Protein AF-R0LRM4-F1 (afdb_monomer)

Radius of gyration: 19.08 Å; Cα contacts (8 Å, |Δi|>4): 71; chains: 1; bounding box: 38×35×57 Å

pLDDT: mean 80.6, std 11.91, range [38.97, 92.75]

Mean predicted aligned error: 9.07 Å

Organism: Anas platyrhynchos (NCBI:txid8839)

Secondary structure (DSSP, 8-state):
-HHHHHHHHHHHHHHHTT---EEE---TT--S---EEEGGGSHHHHHHHHHHHHHHHHT-EEEEEETTEEEEEPPP---

Solvent-accessible surface area (backbone atoms only — not comparable to full-atom values): 5027 Å² total; per-residue (Å²): 112,71,70,58,55,54,52,53,53,52,52,51,49,60,62,62,53,72,57,88,50,66,44,72,64,58,53,96,82,58,97,58,89,53,59,78,41,49,44,76,77,37,70,66,50,53,52,57,51,57,68,52,44,59,64,66,53,68,57,45,40,81,43,70,91,49,94,94,42,78,42,81,41,66,74,78,80,88,124

Sequence (79 aa):
VCKYVALELKSAFEETGKTKEVIDTKYGFLDGKGSAVKYTQSDIRLIEVTENICKRLLDYNLHKERSGSNRFAKPAICT

InterPro domains:
  IPR021852 Domain of unknown function DUF3456 [PF11938] (1-71)

Nearest PDB structures (foldseek):
  2oar-assembly1_A  TM=4.271E-01  e=1.248E+00  Mycobacterium tuberculosis H37Ra
  2l6r-assembly1_A  TM=3.109E-01  e=1.166E+00  Lambdavirus lambda
  2nyx-assembly2_D  TM=3.387E-01  e=6.368E+00  Mycobacterium tuberculosis H37Rv

Structure (mmCIF, N/CA/C/O backbone):
data_AF-R0LRM4-F1
#
_entry.id   AF-R0LRM4-F1
#
loop_
_atom_site.group_PDB
_atom_site.id
_atom_site.type_symbol
_atom_site.label_atom_id
_atom_site.label_alt_id
_atom_site.label_comp_id
_atom_site.label_asym_id
_atom_site.label_entity_id
_atom_site.label_seq_id
_atom_site.pdbx_PDB_ins_code
_atom_site.Cartn_x
_atom_site.Cartn_y
_atom_site.Cartn_z
_atom_site.occupancy
_atom_site.B_iso_or_equiv
_atom_site.auth_seq_id
_atom_site.auth_comp_id
_atom_site.auth_asym_id
_atom_site.auth_atom_id
_atom_site.pdbx_PDB_model_num
ATOM 1 N N . VAL A 1 1 ? 10.263 3.287 -12.801 1.00 77.44 1 VAL A N 1
ATOM 2 C CA . VAL A 1 1 ? 10.315 3.087 -11.332 1.00 77.44 1 VAL A CA 1
ATOM 3 C C . VAL A 1 1 ? 8.995 3.466 -10.666 1.00 77.44 1 VAL A C 1
ATOM 5 O O . VAL A 1 1 ? 8.376 2.581 -10.096 1.00 77.44 1 VAL A O 1
ATOM 8 N N . CYS A 1 2 ? 8.490 4.700 -10.825 1.00 85.56 2 CYS A N 1
ATOM 9 C CA . CYS A 1 2 ? 7.212 5.144 -10.230 1.00 85.56 2 CYS A CA 1
ATOM 10 C C . CYS A 1 2 ? 6.008 4.227 -10.526 1.00 85.56 2 CYS A C 1
ATOM 12 O O . CYS A 1 2 ? 5.222 3.946 -9.629 1.00 85.56 2 CYS A O 1
ATOM 14 N N . LYS A 1 3 ? 5.907 3.689 -11.753 1.00 89.12 3 LYS A N 1
ATOM 15 C CA . LYS A 1 3 ? 4.869 2.717 -12.140 1.00 89.12 3 LYS A CA 1
ATOM 16 C C . LYS A 1 3 ? 4.813 1.499 -11.207 1.00 89.12 3 LYS A C 1
ATOM 18 O O . LYS A 1 3 ? 3.728 1.089 -10.823 1.00 89.12 3 LYS A O 1
ATOM 23 N N . TYR A 1 4 ? 5.964 0.923 -10.862 1.00 88.19 4 TYR A N 1
ATOM 24 C CA . TYR A 1 4 ? 6.027 -0.292 -10.041 1.00 88.19 4 TYR A CA 1
ATOM 25 C C . TYR A 1 4 ? 5.709 0.007 -8.582 1.00 88.19 4 TYR A C 1
ATOM 27 O O . TYR A 1 4 ? 4.934 -0.718 -7.975 1.00 88.19 4 TYR A O 1
ATOM 35 N N . VAL A 1 5 ? 6.204 1.134 -8.065 1.00 89.94 5 VAL A N 1
ATOM 36 C CA . VAL A 1 5 ? 5.849 1.619 -6.725 1.00 89.94 5 VAL A CA 1
ATOM 37 C C . VAL A 1 5 ? 4.332 1.788 -6.596 1.00 89.94 5 VAL A C 1
ATOM 39 O O . VAL A 1 5 ? 3.743 1.274 -5.653 1.00 89.94 5 VAL A O 1
ATOM 42 N N . ALA A 1 6 ? 3.680 2.426 -7.575 1.00 92.00 6 ALA A N 1
ATOM 43 C CA . ALA A 1 6 ? 2.228 2.609 -7.572 1.00 92.00 6 ALA A CA 1
ATOM 44 C C . ALA A 1 6 ? 1.448 1.283 -7.656 1.00 92.00 6 ALA A C 1
ATOM 46 O O . ALA A 1 6 ? 0.429 1.129 -6.984 1.00 92.00 6 ALA A O 1
ATOM 47 N N . LEU A 1 7 ? 1.922 0.323 -8.459 1.00 91.81 7 LEU A N 1
ATOM 48 C CA . LEU A 1 7 ? 1.305 -1.004 -8.572 1.00 91.81 7 LEU A CA 1
ATOM 49 C C . LEU A 1 7 ? 1.384 -1.787 -7.258 1.00 91.81 7 LEU A C 1
ATOM 51 O O . LEU A 1 7 ? 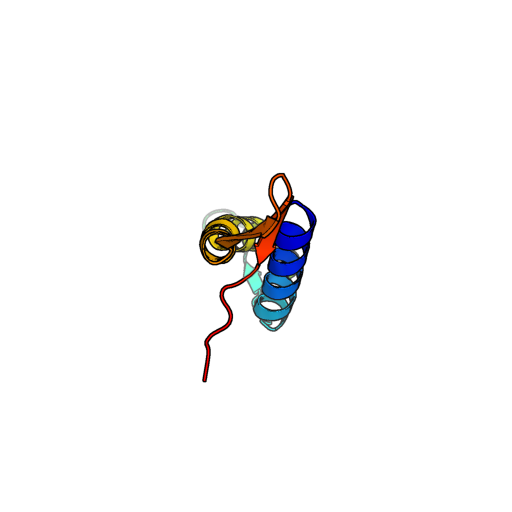0.372 -2.319 -6.808 1.00 91.81 7 LEU A O 1
ATOM 55 N N . GLU A 1 8 ? 2.557 -1.823 -6.626 1.00 91.94 8 GLU A N 1
ATOM 56 C CA . GLU A 1 8 ? 2.727 -2.510 -5.344 1.00 91.94 8 GLU A CA 1
ATOM 57 C C . GLU A 1 8 ? 1.902 -1.837 -4.240 1.00 91.94 8 GLU A C 1
ATOM 59 O O . GLU A 1 8 ? 1.273 -2.532 -3.44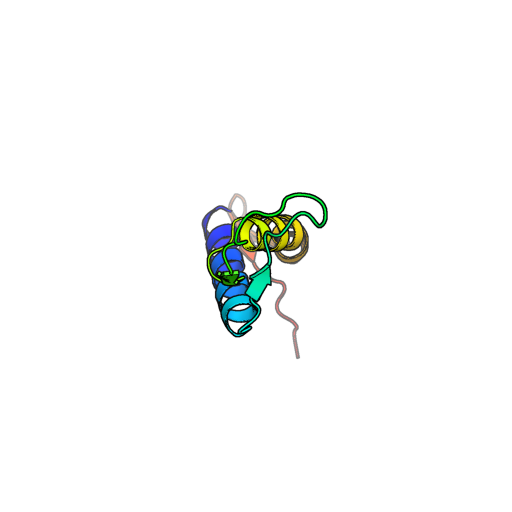4 1.00 91.94 8 GLU A O 1
ATOM 64 N N . LEU A 1 9 ? 1.857 -0.496 -4.201 1.00 92.69 9 LEU A N 1
ATOM 65 C CA . LEU A 1 9 ? 1.077 0.251 -3.204 1.00 92.69 9 LEU A CA 1
ATOM 66 C C . LEU A 1 9 ? -0.409 -0.069 -3.328 1.00 92.69 9 LEU A C 1
ATOM 68 O O . LEU A 1 9 ? -1.081 -0.308 -2.326 1.00 92.69 9 LEU A O 1
ATOM 72 N N . LYS A 1 10 ? -0.916 -0.124 -4.563 1.00 92.38 10 LYS A N 1
ATOM 73 C CA . LYS A 1 10 ? -2.299 -0.511 -4.831 1.00 92.38 10 LYS A CA 1
ATOM 74 C C . LYS A 1 10 ? -2.585 -1.938 -4.344 1.00 92.38 10 LYS A C 1
ATOM 76 O O . LYS A 1 10 ? -3.557 -2.126 -3.619 1.00 92.38 10 LYS A O 1
ATOM 81 N N . SER A 1 11 ? -1.726 -2.907 -4.675 1.00 92.69 11 SER A N 1
ATOM 82 C CA . SER A 1 11 ? -1.874 -4.302 -4.217 1.00 92.69 11 SER A CA 1
AT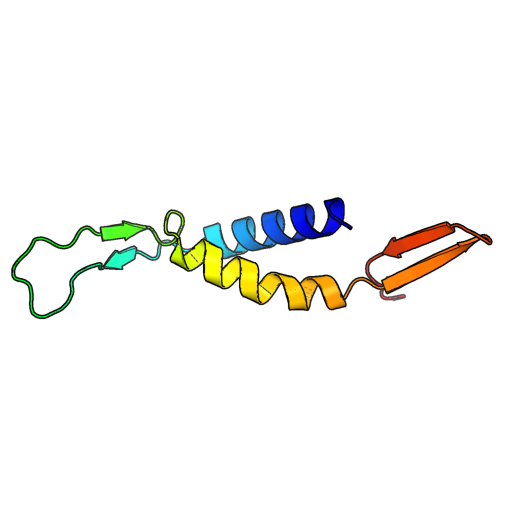OM 83 C C . SER A 1 11 ? -1.883 -4.399 -2.691 1.00 92.69 11 SER A C 1
ATOM 85 O O . SER A 1 11 ? -2.762 -5.029 -2.108 1.00 92.69 11 SER A O 1
ATOM 87 N N . ALA A 1 12 ? -0.950 -3.718 -2.023 1.00 91.75 12 ALA A N 1
ATOM 88 C CA . ALA A 1 12 ? -0.846 -3.743 -0.568 1.00 91.75 12 ALA A CA 1
ATOM 89 C C . ALA A 1 12 ? -2.080 -3.129 0.120 1.00 91.75 12 ALA A C 1
ATOM 91 O O . ALA A 1 12 ? -2.547 -3.656 1.132 1.00 91.75 12 ALA A O 1
ATOM 92 N N . PHE A 1 13 ? -2.661 -2.058 -0.434 1.00 91.81 13 PHE A N 1
ATOM 93 C CA . PHE A 1 13 ? -3.917 -1.498 0.077 1.00 91.81 13 PHE A CA 1
ATOM 94 C C . PHE A 1 13 ? -5.141 -2.385 -0.180 1.00 91.81 13 PHE A C 1
ATOM 96 O O . PHE A 1 13 ? -6.057 -2.393 0.640 1.00 91.81 13 PHE A O 1
ATOM 103 N N . GLU A 1 14 ? -5.176 -3.140 -1.278 1.00 91.44 14 GLU A N 1
ATOM 104 C CA . GLU A 1 14 ? -6.242 -4.118 -1.544 1.00 91.44 14 GLU A CA 1
ATOM 105 C C . GLU A 1 14 ? -6.162 -5.331 -0.601 1.00 91.44 14 GLU A C 1
ATOM 107 O O . GLU A 1 14 ? -7.189 -5.844 -0.156 1.00 91.44 14 GLU A O 1
ATOM 112 N N . GLU A 1 15 ? -4.951 -5.774 -0.257 1.00 90.06 15 GLU A N 1
ATOM 113 C CA . GLU A 1 15 ? -4.707 -6.844 0.717 1.00 90.06 15 GLU A CA 1
ATOM 114 C C . GLU A 1 15 ? -5.115 -6.415 2.136 1.00 90.06 15 GLU A C 1
ATOM 116 O O . GLU A 1 15 ? -5.941 -7.073 2.773 1.00 90.06 15 GLU A O 1
ATOM 121 N N . THR A 1 16 ? -4.588 -5.280 2.605 1.00 88.38 16 THR A N 1
ATOM 122 C CA . THR A 1 16 ? -4.850 -4.733 3.952 1.00 88.38 16 THR A CA 1
ATOM 123 C C . THR A 1 16 ? -6.250 -4.135 4.102 1.00 88.38 16 THR A C 1
ATOM 125 O O . THR A 1 16 ? -6.748 -3.988 5.213 1.00 88.38 16 THR A O 1
ATOM 128 N N . GLY A 1 17 ? -6.933 -3.817 3.000 1.00 85.88 17 GLY A N 1
ATOM 129 C CA . GLY A 1 17 ? -8.293 -3.273 3.004 1.00 85.88 17 GLY A CA 1
ATOM 130 C C . GLY A 1 17 ? -9.389 -4.280 3.367 1.00 85.88 17 GLY A C 1
ATOM 131 O O . GLY A 1 17 ? -10.538 -3.883 3.547 1.00 85.88 17 GLY A O 1
ATOM 132 N N . LYS A 1 18 ? -9.061 -5.574 3.474 1.00 87.12 18 LYS A N 1
ATOM 133 C CA . LYS A 1 18 ? -10.018 -6.638 3.827 1.00 87.12 18 LYS A CA 1
ATOM 134 C C . LYS A 1 18 ? -10.289 -6.726 5.331 1.00 87.12 18 LYS A C 1
ATOM 136 O O . LYS A 1 18 ? -11.261 -7.370 5.730 1.00 87.12 18 LYS A O 1
ATOM 141 N N . THR A 1 19 ? -9.453 -6.106 6.162 1.00 83.06 19 THR A N 1
ATOM 142 C CA . THR A 1 19 ? -9.615 -6.130 7.617 1.00 83.06 19 THR A CA 1
ATOM 143 C C . THR A 1 19 ? -10.720 -5.164 8.050 1.00 83.06 19 THR A C 1
ATOM 145 O O . THR A 1 19 ? -10.887 -4.072 7.508 1.00 83.06 19 THR A O 1
ATOM 148 N N . LYS A 1 20 ? -11.522 -5.580 9.036 1.00 82.00 20 LYS A N 1
ATOM 149 C CA . LYS A 1 20 ? -12.573 -4.750 9.658 1.00 82.00 20 LYS A CA 1
ATOM 150 C C . LYS A 1 20 ? -12.115 -4.167 10.995 1.00 82.00 20 LYS A C 1
ATOM 152 O O . LYS A 1 20 ? -12.937 -3.884 11.862 1.00 82.00 20 LYS A O 1
ATOM 157 N N . GLU A 1 21 ? -10.805 -4.046 11.167 1.00 84.38 21 GLU A N 1
ATOM 158 C CA . GLU A 1 21 ? -10.198 -3.600 12.411 1.00 84.38 21 GLU A CA 1
ATOM 159 C C . GLU A 1 21 ? -10.544 -2.139 12.693 1.00 84.38 21 GLU A C 1
ATOM 161 O O . GLU A 1 21 ? -10.635 -1.293 11.794 1.00 84.38 21 GLU A O 1
ATOM 166 N N . VAL A 1 22 ? -10.770 -1.859 13.969 1.00 85.69 22 VAL A N 1
ATOM 167 C CA . VAL A 1 22 ? -11.121 -0.540 14.477 1.00 85.69 22 VAL A CA 1
ATOM 168 C C . VAL A 1 22 ? -10.101 -0.189 15.541 1.00 85.69 22 VAL A C 1
ATOM 170 O O . VAL A 1 22 ? -9.881 -0.953 16.477 1.00 85.69 22 VAL A O 1
ATOM 173 N N . ILE A 1 23 ? -9.475 0.964 15.366 1.00 84.19 23 ILE A N 1
ATOM 174 C CA . ILE A 1 23 ? -8.492 1.522 16.275 1.00 84.19 23 ILE A CA 1
ATOM 175 C C . ILE A 1 23 ? -9.252 2.406 17.258 1.00 84.19 23 ILE A C 1
ATOM 177 O O . ILE A 1 23 ? -9.943 3.348 16.853 1.00 84.19 23 ILE A O 1
ATOM 181 N N . ASP A 1 24 ? -9.139 2.086 18.543 1.00 78.31 24 ASP A N 1
ATOM 182 C CA . ASP A 1 24 ? -9.601 2.976 19.599 1.00 78.31 24 ASP A CA 1
ATOM 183 C C . ASP A 1 24 ? -8.519 4.025 19.863 1.00 78.31 24 ASP A C 1
ATOM 185 O O . ASP A 1 24 ? -7.359 3.703 20.118 1.00 78.31 24 ASP A O 1
ATOM 189 N N . THR A 1 25 ? -8.897 5.294 19.766 1.00 75.56 25 THR A N 1
ATOM 190 C CA . THR A 1 25 ? -8.002 6.429 20.014 1.00 75.56 25 THR A CA 1
ATOM 191 C C . THR A 1 25 ? -7.951 6.815 21.492 1.00 75.56 25 THR A C 1
ATOM 193 O O . THR A 1 25 ? -7.289 7.791 21.854 1.00 75.56 25 THR A O 1
ATOM 196 N N . LYS A 1 26 ? -8.636 6.070 22.373 1.00 73.12 26 LYS A N 1
ATOM 197 C CA . LYS A 1 26 ? -8.645 6.344 23.808 1.00 73.12 26 LYS A CA 1
ATOM 198 C C . LYS A 1 26 ? -7.250 6.180 24.415 1.00 73.12 26 LYS A C 1
ATOM 200 O O . LYS A 1 26 ? -6.750 5.078 24.623 1.00 73.12 26 LYS A O 1
ATOM 205 N N . TYR A 1 27 ? -6.663 7.303 24.810 1.00 64.50 27 TYR A N 1
ATOM 206 C CA . TYR A 1 27 ? -5.532 7.323 25.727 1.00 64.50 27 TYR A CA 1
ATOM 207 C C . TYR A 1 27 ? -6.074 7.112 27.147 1.00 64.50 27 TYR A C 1
ATOM 209 O O . TYR A 1 27 ? -6.869 7.923 27.619 1.00 64.50 27 TYR A O 1
ATOM 217 N N . GLY A 1 28 ? -5.694 6.015 27.814 1.00 65.19 28 GLY A N 1
ATOM 218 C CA . GLY A 1 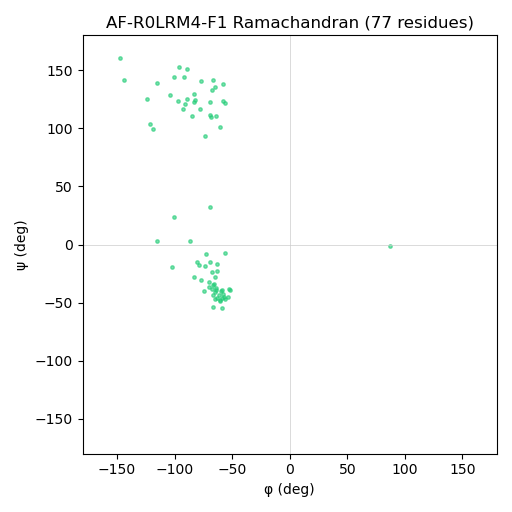28 ? -6.380 5.453 28.996 1.00 65.19 28 GLY A CA 1
ATOM 219 C C . GLY A 1 28 ? -6.587 6.363 30.219 1.00 65.19 28 GLY A C 1
ATOM 220 O O . GLY A 1 28 ? -7.290 5.961 31.140 1.00 65.19 28 GLY A O 1
ATOM 221 N N . PHE A 1 29 ? -6.018 7.569 30.225 1.00 65.88 29 PHE A N 1
ATOM 222 C CA . PHE A 1 29 ? -6.129 8.562 31.297 1.00 65.88 29 PHE A CA 1
ATOM 223 C C . PHE A 1 29 ? -7.117 9.709 31.001 1.00 65.88 29 PHE A C 1
ATOM 225 O O . PHE A 1 29 ? -7.553 10.389 31.924 1.00 65.88 29 PHE A O 1
ATOM 232 N N . LEU A 1 30 ? -7.477 9.958 29.737 1.00 67.38 30 LEU A N 1
ATOM 233 C CA . LEU A 1 30 ? -8.381 11.056 29.385 1.00 67.38 30 LEU A CA 1
ATOM 234 C C . LEU A 1 30 ? -9.827 10.542 29.333 1.00 67.38 30 LEU A C 1
ATOM 236 O O . LEU A 1 30 ? -10.170 9.727 28.477 1.00 67.38 30 LEU A O 1
ATOM 240 N N . ASP A 1 31 ? -10.685 11.061 30.215 1.00 60.50 31 ASP A N 1
ATOM 241 C CA . ASP A 1 31 ? -12.136 10.794 30.300 1.00 60.50 31 ASP A CA 1
ATOM 242 C C . ASP A 1 31 ? -12.948 11.385 29.119 1.00 60.50 31 ASP A C 1
ATOM 244 O O . ASP A 1 31 ? -14.099 11.802 29.252 1.00 60.50 31 ASP A O 1
ATOM 248 N N . GLY A 1 32 ? -12.350 11.453 27.928 1.00 61.19 32 GLY A N 1
ATOM 249 C CA . GLY A 1 32 ? -13.014 11.844 26.688 1.00 61.19 32 GLY A CA 1
ATOM 250 C C . GLY A 1 32 ? -13.562 10.626 25.944 1.00 61.19 32 GLY A C 1
ATOM 251 O O . GLY A 1 32 ? -12.944 9.562 25.931 1.00 61.19 32 GLY A O 1
ATOM 252 N N . LYS A 1 33 ? -14.720 10.773 25.287 1.00 62.41 33 LYS A N 1
ATOM 253 C CA . LYS A 1 33 ? -15.247 9.763 24.353 1.00 62.41 33 LYS A CA 1
ATOM 254 C C . LYS A 1 33 ? -14.247 9.579 23.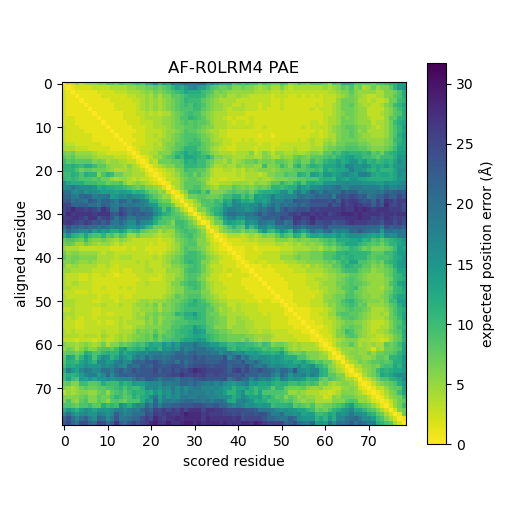202 1.00 62.41 33 LYS A C 1
ATOM 256 O O . LYS A 1 33 ? -14.207 10.411 22.299 1.00 62.41 33 LYS A O 1
ATOM 261 N N . GLY A 1 34 ? -13.443 8.517 23.252 1.00 65.06 34 GLY A N 1
ATOM 262 C CA . GLY A 1 34 ? -12.573 8.114 22.147 1.00 65.06 34 GLY A CA 1
ATOM 263 C C . GLY A 1 34 ? -13.398 7.868 20.886 1.00 65.06 34 GLY A C 1
ATOM 264 O O . GLY A 1 34 ? -14.502 7.317 20.953 1.00 65.06 34 GLY A O 1
ATOM 265 N N . SER A 1 35 ? -12.900 8.321 19.738 1.00 73.38 35 SER A N 1
ATOM 266 C CA . SER A 1 35 ? -13.523 8.027 18.453 1.00 73.38 35 SER A CA 1
ATOM 267 C C . SER A 1 35 ? -12.943 6.726 17.908 1.00 73.38 35 SER A C 1
ATOM 269 O O . SER A 1 35 ? -11.730 6.560 17.773 1.00 73.38 35 SER A O 1
ATOM 271 N N . ALA A 1 36 ? -13.837 5.793 17.598 1.00 79.44 36 ALA A N 1
ATOM 272 C CA . ALA A 1 36 ? -13.504 4.569 16.891 1.00 79.44 36 ALA A CA 1
ATOM 273 C C . ALA A 1 36 ? -13.128 4.911 15.439 1.00 79.44 36 ALA A C 1
ATOM 275 O O . ALA A 1 36 ? -13.991 5.316 14.654 1.00 79.44 36 ALA A O 1
ATOM 276 N N . VAL A 1 37 ? -11.854 4.749 15.072 1.00 85.81 37 VAL A N 1
ATOM 277 C CA . VAL A 1 37 ? -11.360 4.996 13.708 1.00 85.81 37 VAL A CA 1
ATOM 278 C C . VAL A 1 37 ? -1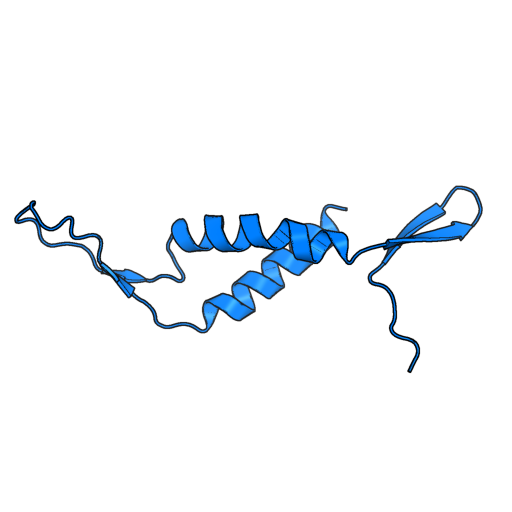1.147 3.663 13.006 1.00 85.81 37 VAL A C 1
ATOM 280 O O . VAL A 1 37 ? -10.486 2.769 13.523 1.00 85.81 37 VAL A O 1
ATOM 283 N N . LYS A 1 38 ? -11.694 3.501 11.802 1.00 88.25 38 LYS A N 1
ATOM 284 C CA . LYS A 1 38 ? -11.463 2.287 11.007 1.00 88.25 38 LYS A CA 1
ATOM 285 C C . LYS A 1 38 ? -10.002 2.227 10.566 1.00 88.25 38 LYS A C 1
ATOM 287 O O . LYS A 1 38 ? -9.511 3.192 9.985 1.00 88.25 38 LYS A O 1
ATOM 292 N N . TYR A 1 39 ? -9.354 1.076 10.736 1.00 88.69 39 TYR A N 1
ATOM 293 C CA . TYR A 1 39 ? -7.982 0.839 10.269 1.00 88.69 39 TYR A CA 1
ATOM 294 C C . TYR A 1 39 ? -7.816 1.171 8.778 1.00 88.69 39 TYR A C 1
ATOM 296 O O . TYR A 1 39 ? -6.854 1.800 8.358 1.00 88.69 39 TYR A O 1
ATOM 304 N N . THR A 1 40 ? -8.820 0.852 7.959 1.00 88.12 40 THR A N 1
ATOM 305 C CA . THR A 1 40 ? -8.796 1.128 6.515 1.00 88.12 40 THR A CA 1
ATOM 306 C C . THR A 1 40 ? -8.741 2.615 6.147 1.00 88.12 40 THR A C 1
ATOM 308 O O . THR A 1 40 ? -8.474 2.939 4.993 1.00 88.12 40 THR A O 1
ATOM 311 N N . GLN A 1 41 ? -9.055 3.512 7.083 1.00 86.56 41 GLN A N 1
ATOM 312 C CA . GLN A 1 41 ? -9.076 4.964 6.887 1.00 86.56 41 GLN A CA 1
ATOM 313 C C . GLN A 1 41 ? -8.019 5.686 7.735 1.00 86.56 41 GLN A C 1
ATOM 315 O O . GLN A 1 41 ? -7.987 6.912 7.722 1.00 86.56 41 GLN A O 1
ATOM 320 N N . SER A 1 42 ? -7.186 4.958 8.485 1.00 87.62 42 SER A N 1
ATOM 321 C CA . SER A 1 42 ? -6.198 5.552 9.382 1.00 87.62 42 SER A CA 1
ATOM 322 C C . SER A 1 42 ? -4.857 5.806 8.686 1.00 87.62 42 SER A C 1
ATOM 324 O O . SER A 1 42 ? -4.442 5.060 7.794 1.00 87.62 42 SER A O 1
ATOM 326 N N . ASP A 1 43 ? -4.137 6.826 9.158 1.00 89.38 43 ASP A N 1
ATOM 327 C CA . ASP A 1 43 ? -2.764 7.114 8.718 1.00 89.38 43 ASP A CA 1
ATOM 328 C C . ASP A 1 43 ? -1.772 6.031 9.167 1.00 89.38 43 ASP A C 1
ATOM 330 O O . ASP A 1 43 ? -0.752 5.808 8.519 1.00 89.38 43 ASP A O 1
ATOM 334 N N . ILE A 1 44 ? -2.100 5.293 10.232 1.00 90.31 44 ILE A N 1
ATOM 335 C CA . ILE A 1 44 ? -1.312 4.145 10.701 1.00 90.31 44 ILE A CA 1
ATOM 336 C C . ILE A 1 44 ? -1.167 3.111 9.579 1.00 90.31 44 ILE A C 1
ATOM 338 O O . ILE A 1 44 ? -0.055 2.675 9.284 1.00 90.31 44 ILE A O 1
ATOM 342 N N . ARG A 1 45 ? -2.262 2.797 8.872 1.00 91.62 45 ARG A N 1
ATOM 343 C CA . ARG A 1 45 ? -2.218 1.882 7.725 1.00 91.62 45 ARG A CA 1
ATOM 344 C C . ARG A 1 45 ? -1.293 2.396 6.625 1.00 91.62 45 ARG A C 1
ATOM 346 O O . ARG A 1 45 ? -0.597 1.610 5.989 1.00 91.62 45 ARG A O 1
ATOM 353 N N . LEU A 1 46 ? -1.305 3.704 6.362 1.00 92.19 46 LEU A N 1
ATOM 354 C CA . LEU A 1 46 ? -0.438 4.300 5.347 1.00 92.19 46 LEU A CA 1
ATOM 355 C C . LEU A 1 46 ? 1.036 4.073 5.702 1.00 92.19 46 LEU A C 1
ATOM 357 O O . LEU A 1 46 ? 1.785 3.603 4.848 1.00 92.19 46 LEU A O 1
ATOM 361 N N . ILE A 1 47 ? 1.427 4.333 6.951 1.00 92.75 47 ILE A N 1
ATOM 362 C CA . ILE A 1 47 ? 2.800 4.132 7.435 1.00 92.75 47 ILE A CA 1
ATOM 363 C C . ILE A 1 47 ? 3.214 2.666 7.255 1.00 92.75 47 ILE A C 1
ATOM 365 O O . ILE A 1 47 ? 4.170 2.389 6.532 1.00 92.75 47 ILE A O 1
ATOM 369 N N . GLU A 1 48 ? 2.438 1.723 7.791 1.00 90.31 48 GLU A N 1
ATOM 370 C CA . GLU A 1 48 ? 2.742 0.285 7.724 1.00 90.31 48 GLU A CA 1
ATOM 371 C C . GLU A 1 48 ? 2.882 -0.236 6.287 1.00 90.31 48 GLU A C 1
ATOM 373 O O . GLU A 1 48 ? 3.789 -1.014 5.968 1.00 90.31 48 GLU A O 1
ATOM 378 N N . VAL A 1 49 ? 1.984 0.189 5.394 1.00 92.50 49 VAL A N 1
ATOM 379 C CA . VAL A 1 49 ? 2.029 -0.197 3.979 1.00 92.50 49 VAL A CA 1
ATOM 380 C C . VAL A 1 49 ? 3.263 0.396 3.300 1.00 92.50 49 VAL A C 1
ATOM 382 O O . VAL A 1 49 ? 3.945 -0.307 2.549 1.00 92.50 49 VAL A O 1
ATOM 385 N N . THR A 1 50 ? 3.581 1.667 3.564 1.00 91.81 50 THR A N 1
ATOM 386 C CA . THR A 1 50 ? 4.740 2.335 2.952 1.00 91.81 50 THR A CA 1
ATOM 387 C C . THR A 1 50 ? 6.074 1.771 3.430 1.00 91.81 50 THR A C 1
ATOM 389 O O . THR A 1 50 ? 6.965 1.581 2.610 1.00 91.81 50 THR A O 1
ATOM 392 N N . GLU A 1 51 ? 6.219 1.407 4.702 1.00 90.19 51 GLU A N 1
ATOM 393 C CA . GLU A 1 51 ? 7.457 0.799 5.210 1.00 90.19 51 GLU A CA 1
ATOM 394 C C . GLU A 1 51 ? 7.702 -0.594 4.616 1.00 90.19 51 GLU A C 1
ATOM 396 O O . GLU A 1 51 ? 8.836 -0.974 4.310 1.00 90.19 51 GLU A O 1
ATOM 401 N N . ASN A 1 52 ? 6.631 -1.350 4.375 1.00 89.06 52 ASN A N 1
ATOM 402 C CA . ASN A 1 52 ? 6.730 -2.678 3.777 1.00 89.06 52 ASN A CA 1
ATOM 403 C C . ASN A 1 52 ? 6.925 -2.652 2.253 1.00 89.06 52 ASN A C 1
ATOM 405 O O . ASN A 1 52 ? 7.381 -3.650 1.683 1.00 89.06 52 ASN A O 1
ATOM 409 N N . ILE A 1 53 ? 6.643 -1.530 1.581 1.00 91.19 53 ILE A N 1
ATOM 410 C CA . ILE A 1 53 ? 6.732 -1.444 0.118 1.00 91.19 53 ILE A CA 1
ATOM 411 C C . ILE A 1 53 ? 8.160 -1.586 -0.398 1.00 91.19 53 ILE A C 1
ATOM 413 O O . ILE A 1 53 ? 8.383 -2.182 -1.453 1.00 91.19 53 ILE A O 1
ATOM 417 N N . CYS A 1 54 ? 9.136 -1.087 0.364 1.00 88.50 54 CYS A N 1
ATOM 418 C CA . CYS A 1 54 ? 10.546 -1.135 -0.004 1.00 88.50 54 CYS A CA 1
ATOM 419 C C . CYS A 1 54 ? 11.015 -2.578 -0.210 1.00 88.50 54 CYS A C 1
ATOM 421 O O . CYS A 1 54 ? 11.722 -2.853 -1.174 1.00 88.50 54 C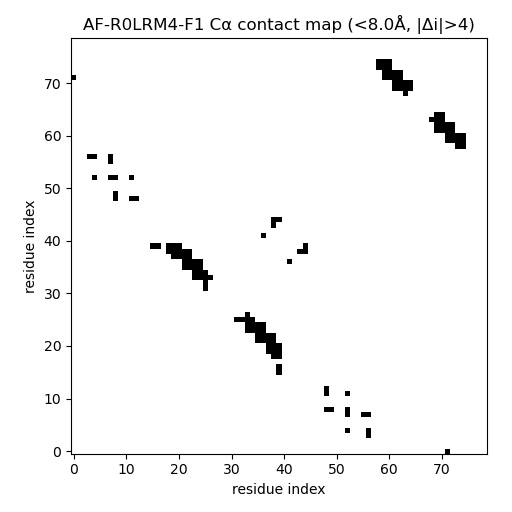YS A O 1
ATOM 423 N N . LYS A 1 55 ? 10.552 -3.513 0.632 1.00 88.38 55 LYS A N 1
ATOM 424 C CA 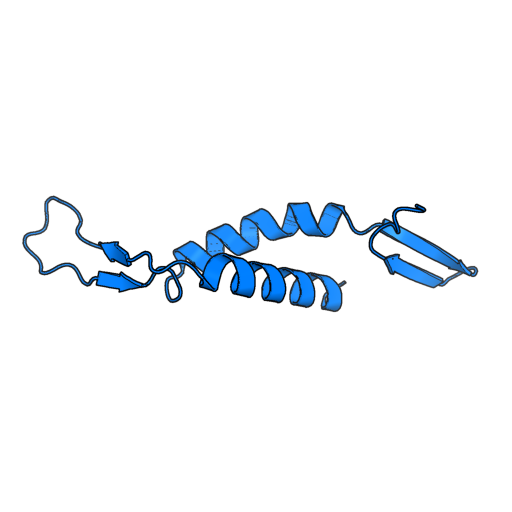. LYS A 1 55 ? 10.886 -4.941 0.516 1.00 88.38 55 LYS A CA 1
ATOM 425 C C . LYS A 1 55 ? 10.355 -5.538 -0.789 1.00 88.38 55 LYS A C 1
ATOM 427 O O . LYS A 1 55 ? 11.113 -6.173 -1.506 1.00 88.38 55 LYS A O 1
ATOM 432 N N . ARG A 1 56 ? 9.096 -5.252 -1.143 1.00 87.06 56 ARG A N 1
ATOM 433 C CA . ARG A 1 56 ? 8.476 -5.720 -2.400 1.00 87.06 56 ARG A CA 1
ATOM 434 C C . ARG A 1 56 ? 9.143 -5.129 -3.644 1.00 87.06 56 ARG A C 1
ATOM 436 O O . ARG A 1 56 ? 9.105 -5.723 -4.719 1.00 87.06 56 ARG A O 1
ATOM 443 N N . LEU A 1 57 ? 9.731 -3.938 -3.521 1.00 87.31 57 LEU A N 1
ATOM 444 C CA . LEU A 1 57 ? 10.423 -3.285 -4.627 1.00 87.31 57 LEU A CA 1
ATOM 445 C C . LEU A 1 57 ? 11.806 -3.896 -4.894 1.00 87.31 57 LEU A C 1
ATOM 447 O O . LEU A 1 57 ? 12.231 -3.912 -6.046 1.00 87.31 57 LEU A O 1
ATOM 451 N N . LEU A 1 58 ? 12.479 -4.425 -3.864 1.00 86.00 58 LEU A N 1
ATOM 452 C CA . LEU A 1 58 ? 13.759 -5.134 -4.008 1.00 86.00 58 LEU A CA 1
ATOM 453 C C . LEU A 1 58 ? 13.632 -6.413 -4.844 1.00 86.00 58 LEU A C 1
ATOM 455 O O . LEU A 1 58 ? 14.606 -6.828 -5.464 1.00 86.00 58 LEU A O 1
ATOM 459 N N . ASP A 1 59 ? 12.431 -6.987 -4.931 1.00 85.56 59 ASP A N 1
ATOM 460 C CA . ASP A 1 59 ? 12.163 -8.136 -5.798 1.00 85.56 59 ASP A CA 1
ATOM 461 C C . ASP A 1 59 ? 12.205 -7.774 -7.290 1.00 85.56 59 ASP A C 1
ATOM 463 O O . ASP A 1 59 ? 12.263 -8.660 -8.137 1.00 85.56 59 ASP A O 1
ATOM 467 N N . TYR A 1 60 ? 12.158 -6.490 -7.662 1.00 85.56 60 TYR A N 1
ATOM 468 C CA . TYR A 1 60 ? 12.277 -6.080 -9.058 1.00 85.56 60 TYR A CA 1
ATOM 469 C C . TYR A 1 60 ? 13.744 -5.996 -9.474 1.00 85.56 60 TYR A C 1
ATOM 471 O O . TYR A 1 60 ? 14.515 -5.193 -8.955 1.00 85.56 60 TYR A O 1
ATOM 479 N N . ASN A 1 61 ? 14.102 -6.752 -10.508 1.00 79.75 61 ASN A N 1
ATOM 480 C CA . ASN A 1 61 ? 15.434 -6.728 -11.089 1.00 79.75 61 ASN A CA 1
ATOM 481 C C . ASN A 1 61 ? 15.502 -5.805 -12.306 1.00 79.75 61 ASN A C 1
ATOM 483 O O . ASN A 1 61 ? 14.523 -5.587 -13.030 1.00 79.75 61 ASN A O 1
ATOM 487 N N . LEU A 1 62 ? 16.700 -5.277 -12.549 1.00 80.44 62 LEU A N 1
ATOM 488 C CA . LEU A 1 62 ? 17.015 -4.544 -13.763 1.00 80.44 62 LEU A CA 1
ATOM 489 C C . LEU A 1 62 ? 17.423 -5.544 -14.851 1.00 80.44 62 LEU A C 1
ATOM 491 O O . LEU A 1 62 ? 18.485 -6.158 -14.777 1.00 80.44 62 LEU A O 1
ATOM 495 N N . HIS A 1 63 ? 16.582 -5.708 -15.864 1.00 74.88 63 HIS A N 1
ATOM 496 C CA . HIS A 1 63 ? 16.857 -6.545 -17.023 1.00 74.88 63 HIS A CA 1
ATOM 497 C C . HIS A 1 63 ? 17.312 -5.693 -18.214 1.00 74.88 63 HIS A C 1
ATOM 499 O O . HIS A 1 63 ? 16.822 -4.580 -18.423 1.00 74.88 63 HIS A O 1
ATOM 505 N N . LYS A 1 64 ? 18.242 -6.220 -19.013 1.00 73.12 64 LYS A N 1
ATOM 506 C CA . LYS A 1 64 ? 18.793 -5.542 -20.188 1.00 73.12 64 LYS A CA 1
ATOM 507 C C . LYS A 1 64 ? 18.552 -6.388 -21.432 1.00 73.12 64 LYS A C 1
ATOM 509 O O . LYS A 1 64 ? 19.262 -7.357 -21.667 1.00 73.12 64 LYS A O 1
ATOM 514 N N . GLU A 1 65 ? 17.578 -5.987 -22.243 1.00 67.88 65 GLU A N 1
ATOM 515 C CA . GLU A 1 65 ? 17.268 -6.665 -23.513 1.00 67.88 65 GLU A CA 1
ATOM 516 C C . GLU A 1 65 ? 18.179 -6.188 -24.659 1.00 67.88 65 GLU A C 1
ATOM 518 O O . GLU A 1 65 ? 18.430 -6.930 -25.605 1.00 67.88 65 GLU A O 1
ATOM 523 N N . ARG A 1 66 ? 18.671 -4.937 -24.601 1.00 73.81 66 ARG A N 1
ATOM 524 C CA . ARG A 1 66 ? 19.546 -4.312 -25.615 1.00 73.81 66 ARG A CA 1
ATOM 525 C C . ARG A 1 66 ? 20.536 -3.330 -24.984 1.00 73.81 66 ARG A C 1
ATOM 527 O O . ARG A 1 66 ? 20.324 -2.835 -23.875 1.00 73.81 66 ARG A O 1
ATOM 534 N N . SER A 1 67 ? 21.619 -3.002 -25.693 1.00 68.44 67 SER A N 1
ATOM 535 C CA . SER A 1 67 ? 22.521 -1.910 -25.304 1.00 68.44 67 SER A CA 1
ATOM 536 C C . SER A 1 67 ? 21.734 -0.597 -25.170 1.00 68.44 67 SER A C 1
ATOM 538 O O . SER A 1 67 ? 21.047 -0.172 -26.090 1.00 68.44 67 SER A O 1
ATOM 540 N N . GLY A 1 68 ? 21.783 0.013 -23.982 1.00 72.19 68 GLY A N 1
ATOM 541 C CA . GLY A 1 68 ? 21.072 1.260 -23.675 1.00 72.19 68 GLY A CA 1
ATOM 542 C C . GLY A 1 68 ? 19.623 1.115 -23.189 1.00 72.19 68 GLY A C 1
ATOM 543 O O . GLY A 1 68 ? 19.015 2.125 -22.854 1.00 72.19 68 GLY A O 1
ATOM 544 N N . SER A 1 69 ? 19.063 -0.099 -23.095 1.00 66.25 69 SER A N 1
ATOM 545 C CA . SER A 1 69 ? 17.696 -0.304 -22.593 1.00 66.25 69 SER A CA 1
ATOM 546 C C . SER A 1 69 ? 17.689 -1.168 -21.336 1.00 66.25 69 SER A C 1
ATOM 548 O O . SER A 1 69 ? 17.762 -2.394 -21.408 1.00 66.25 69 SER A O 1
ATOM 550 N N . ASN A 1 70 ? 17.593 -0.507 -20.182 1.00 75.38 70 ASN A N 1
ATOM 551 C CA . ASN A 1 70 ? 17.370 -1.158 -18.897 1.00 75.38 70 ASN A CA 1
ATOM 552 C C . ASN A 1 70 ? 15.873 -1.097 -18.563 1.00 75.38 70 ASN A 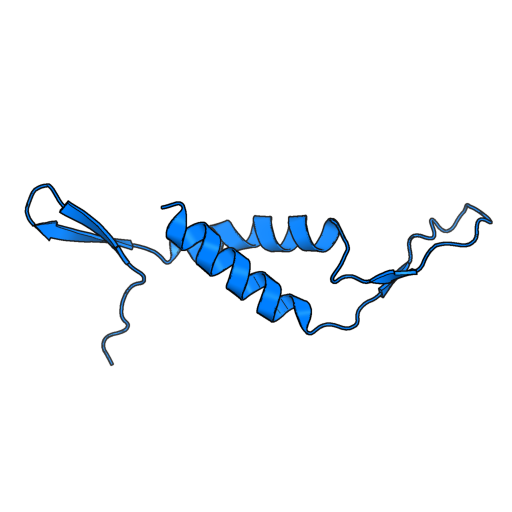C 1
ATOM 554 O O . ASN A 1 70 ? 15.283 -0.015 -18.513 1.00 75.38 70 ASN A O 1
ATOM 558 N N . ARG A 1 71 ? 15.254 -2.251 -18.323 1.00 78.88 71 ARG A N 1
ATOM 559 C CA . ARG A 1 71 ? 13.846 -2.393 -17.934 1.00 78.88 71 ARG A CA 1
ATOM 560 C C . ARG A 1 71 ? 13.769 -2.977 -16.529 1.00 78.88 71 ARG A C 1
ATOM 562 O O . ARG A 1 71 ? 14.508 -3.892 -16.199 1.00 78.88 71 ARG A O 1
ATOM 569 N N . PHE A 1 72 ? 12.854 -2.473 -15.710 1.00 78.81 72 PHE A N 1
ATOM 570 C CA . PHE A 1 72 ? 12.531 -3.113 -14.434 1.00 78.81 72 PHE A CA 1
ATOM 571 C C . PHE A 1 72 ? 11.531 -4.242 -14.678 1.00 78.81 72 PHE A C 1
ATOM 573 O O . PHE A 1 72 ? 10.496 -4.015 -15.310 1.00 78.81 72 PHE A O 1
ATOM 580 N N . ALA A 1 73 ? 11.813 -5.433 -14.168 1.00 80.38 73 ALA A N 1
ATOM 581 C CA . ALA A 1 73 ? 10.905 -6.569 -14.226 1.00 80.38 73 ALA A CA 1
ATOM 582 C C . ALA A 1 73 ? 11.020 -7.396 -12.943 1.00 80.38 73 ALA A C 1
ATOM 584 O O . ALA A 1 73 ? 12.114 -7.574 -12.407 1.00 80.38 73 ALA A O 1
ATOM 585 N N . LYS A 1 74 ? 9.887 -7.909 -12.453 1.00 77.88 74 LYS A N 1
ATOM 586 C CA . LYS A 1 74 ? 9.910 -8.975 -11.447 1.00 77.88 74 LYS A CA 1
ATOM 587 C C . LYS A 1 74 ? 10.532 -10.217 -12.102 1.00 77.88 74 LYS A C 1
ATOM 589 O O . LYS A 1 74 ? 10.198 -10.489 -13.259 1.00 77.88 74 LYS A O 1
ATOM 594 N N . PRO A 1 75 ? 11.451 -10.933 -11.433 1.00 68.19 75 PRO A N 1
ATOM 595 C CA . PRO A 1 75 ? 12.040 -12.143 -11.977 1.00 68.19 75 PRO A CA 1
ATOM 596 C C . PRO A 1 75 ? 10.912 -13.130 -12.273 1.00 68.19 75 PRO A C 1
ATOM 598 O O . PRO A 1 75 ? 10.101 -13.441 -11.401 1.00 68.19 75 PRO A O 1
ATOM 601 N N . ALA A 1 76 ? 10.832 -13.585 -13.521 1.00 60.94 76 ALA A N 1
ATOM 602 C CA . ALA A 1 76 ? 9.962 -14.694 -13.861 1.00 60.94 76 ALA A CA 1
ATOM 603 C C . ALA A 1 76 ? 10.556 -15.951 -13.219 1.00 60.94 76 ALA A C 1
ATOM 605 O O . ALA A 1 76 ? 11.714 -16.288 -13.466 1.00 60.94 76 ALA A O 1
ATOM 606 N N . ILE A 1 77 ? 9.778 -16.629 -12.378 1.00 52.78 77 ILE A N 1
ATOM 607 C CA . ILE A 1 77 ? 10.093 -18.001 -11.994 1.00 52.78 77 ILE A CA 1
ATOM 608 C C . ILE A 1 77 ? 9.877 -18.832 -13.263 1.00 52.78 77 ILE A C 1
ATOM 610 O O . ILE A 1 77 ? 8.748 -18.959 -13.731 1.00 52.78 77 ILE A O 1
ATOM 614 N N . CYS A 1 78 ? 10.957 -19.339 -13.857 1.00 38.97 78 CYS A N 1
ATOM 615 C CA . CYS A 1 78 ? 10.865 -20.339 -14.915 1.00 38.97 78 CYS A CA 1
ATOM 616 C C . CYS A 1 78 ? 10.465 -21.675 -14.268 1.00 38.97 78 CYS A C 1
ATOM 618 O O . CYS A 1 78 ? 11.330 -22.384 -13.757 1.00 38.97 78 CYS A O 1
ATOM 620 N N . THR A 1 79 ? 9.166 -21.972 -14.233 1.00 41.88 79 THR A N 1
ATOM 621 C CA . THR A 1 79 ? 8.622 -23.331 -14.038 1.00 41.88 79 THR A CA 1
ATOM 622 C C . THR A 1 79 ? 8.311 -23.960 -15.379 1.00 41.88 79 THR A C 1
ATOM 624 O O . THR A 1 79 ? 7.716 -23.233 -16.209 1.00 41.88 79 THR A O 1
#

Foldseek 3Di:
DVVLLVVQLVVLLVVVVVDQDWDFPDPPPDPDDTDTHGPSPDVVSVVVSVVCSVVVQVQWDFDDPDVPDTDTDRDDPPD